Protein AF-A0A640K8K4-F1 (afdb_monomer)

Foldseek 3Di:
DDVVVVVVVVVVVVVVPPPPPPDAPPQWDDDPNDTAGDAPAPQAPHFDPVDPVSPAHPHGHAQWDQDPRRHTAGDQPAPQAPAADRPSLNAGPHGHPQWDADPSRHTDGPDPPPPPPVPPPPPPDDDDDDDDDDDD

Radius of gyration: 34.33 Å; Cα contacts (8 Å, |Δi|>4): 196; chains: 1; bounding box: 96×52×86 Å

Solvent-accessible surface area (backbone atoms only — not comparable to full-atom values): 8496 Å² total; per-residue (Å²): 138,61,74,69,58,56,54,51,52,54,52,56,60,60,62,66,69,63,76,73,76,82,74,50,59,92,68,33,42,79,52,95,94,37,71,40,69,59,44,72,34,63,64,43,69,36,44,25,90,88,40,89,82,21,63,32,38,68,38,40,36,90,38,32,38,74,42,98,84,28,42,45,40,47,34,75,81,56,64,62,45,70,35,57,36,86,80,21,74,53,23,40,72,37,40,34,94,64,34,40,69,44,99,83,22,45,46,42,71,56,70,87,65,79,69,74,73,69,81,79,80,74,85,78,86,77,88,81,87,80,85,88,84,80,90,131

Sequence (136 aa):
MTPKLLVAVTLLLAAAMVAFAVDCPPGTSMVNENCVPNCLVPNCAVCDPADLAHTDCATCYPGYELSPSKKCTPMCTIANCKTCSSSGNNACQECDTGYARTAKGLCKRTGNSASIATPVAIASTVLAASLIAVAA

InterPro domains:
  IPR009030 Growth factor receptor cysteine-rich domain superfamily [SSF57184] (23-108)

Nearest PDB structures (foldseek):
  6gao-assembly1_C  TM=3.006E-01  e=1.696E+00  Mammalian orthoreovirus 1 Lang
  6nyp-assembly2_H  TM=2.871E-01  e=2.070E+00  Macacine alphaherpesvirus 1

Mean predicted aligned error: 16.0 Å

Structure (mmCIF, N/CA/C/O backbone):
data_AF-A0A640K8K4-F1
#
_entry.id   AF-A0A640K8K4-F1
#
loop_
_atom_site.group_PDB
_atom_site.id
_atom_site.type_symbol
_atom_site.label_atom_id
_atom_site.label_alt_id
_atom_site.label_comp_id
_atom_site.label_asym_id
_atom_site.label_entity_id
_atom_site.label_seq_id
_atom_site.pdbx_PDB_ins_code
_atom_site.Cartn_x
_atom_site.Cartn_y
_atom_site.Cartn_z
_atom_site.occupancy
_atom_site.B_iso_or_equiv
_atom_site.auth_seq_id
_atom_site.auth_comp_id
_atom_site.auth_asym_id
_atom_site.auth_atom_id
_atom_site.pdbx_PDB_model_num
ATOM 1 N N . MET A 1 1 ? 0.864 -38.817 -52.289 1.00 52.91 1 MET A N 1
ATOM 2 C CA . MET A 1 1 ? 0.942 -38.181 -50.955 1.00 52.91 1 MET A CA 1
ATOM 3 C C . MET A 1 1 ? 0.371 -39.165 -49.950 1.00 52.91 1 MET A C 1
ATOM 5 O O . MET A 1 1 ? -0.797 -39.508 -50.055 1.00 52.91 1 MET A O 1
ATOM 9 N N . THR A 1 2 ? 1.213 -39.757 -49.103 1.00 48.22 2 THR A N 1
ATOM 10 C CA . THR A 1 2 ? 0.822 -40.865 -48.219 1.00 48.22 2 THR A CA 1
ATOM 11 C C . THR A 1 2 ? 0.233 -40.334 -46.904 1.00 48.22 2 THR A C 1
ATOM 13 O O . THR A 1 2 ? 0.727 -39.334 -46.381 1.00 48.22 2 THR A O 1
ATOM 16 N N . PRO A 1 3 ? -0.778 -41.007 -46.321 1.00 59.75 3 PRO A N 1
ATOM 17 C CA . PRO A 1 3 ? -1.456 -40.570 -45.090 1.00 59.75 3 PRO A CA 1
ATOM 18 C C . PRO A 1 3 ? -0.512 -40.461 -43.880 1.00 59.75 3 PRO A C 1
ATOM 20 O O . PRO A 1 3 ? -0.798 -39.749 -42.924 1.00 59.75 3 PRO A O 1
ATOM 23 N N . LYS A 1 4 ? 0.659 -41.105 -43.953 1.00 57.34 4 LYS A N 1
ATOM 24 C CA . LYS A 1 4 ? 1.735 -41.013 -42.957 1.00 57.34 4 LYS A CA 1
ATOM 25 C C . LYS A 1 4 ? 2.334 -39.607 -42.843 1.00 57.34 4 LYS A C 1
ATOM 27 O O . LYS A 1 4 ? 2.725 -39.215 -41.751 1.00 57.34 4 LYS A O 1
ATOM 32 N N . LEU A 1 5 ? 2.379 -38.847 -43.940 1.00 56.88 5 LEU A N 1
ATOM 33 C CA . LEU A 1 5 ? 2.945 -37.497 -43.936 1.00 56.88 5 LEU A CA 1
ATOM 34 C C . LEU A 1 5 ? 1.982 -36.487 -43.292 1.00 56.88 5 LEU A C 1
ATOM 36 O O . LEU A 1 5 ? 2.422 -35.603 -42.569 1.00 56.88 5 LEU A O 1
ATOM 40 N N . LEU A 1 6 ? 0.670 -36.661 -43.493 1.00 57.53 6 LEU A N 1
ATOM 41 C CA . LEU A 1 6 ? -0.354 -35.789 -42.911 1.00 57.53 6 LEU A CA 1
ATOM 42 C C . LEU A 1 6 ? -0.435 -35.955 -41.386 1.00 57.53 6 LEU A C 1
ATOM 44 O O . LEU A 1 6 ? -0.463 -34.955 -40.679 1.00 57.53 6 LEU A O 1
ATOM 48 N N . VAL A 1 7 ? -0.372 -37.199 -40.886 1.00 61.47 7 VAL A N 1
ATOM 49 C CA . VAL A 1 7 ? -0.351 -37.501 -39.441 1.00 61.47 7 VAL A CA 1
ATOM 50 C C . VAL A 1 7 ? 0.893 -36.915 -38.768 1.00 61.47 7 VAL A C 1
ATOM 52 O O . VAL A 1 7 ? 0.788 -36.315 -37.700 1.00 61.47 7 VAL A O 1
ATOM 55 N N . ALA A 1 8 ? 2.062 -37.032 -39.408 1.00 60.31 8 ALA A N 1
ATOM 56 C CA . ALA A 1 8 ? 3.309 -36.472 -38.893 1.00 60.31 8 ALA A CA 1
ATOM 57 C C . ALA A 1 8 ? 3.263 -34.937 -38.810 1.00 60.31 8 ALA A C 1
ATOM 59 O O . ALA A 1 8 ? 3.657 -34.369 -37.794 1.00 60.31 8 ALA A O 1
ATOM 60 N N . VAL A 1 9 ? 2.721 -34.270 -39.836 1.00 61.16 9 VAL A N 1
ATOM 61 C CA . VAL A 1 9 ? 2.555 -32.808 -39.847 1.00 61.16 9 VAL A CA 1
ATOM 62 C C . VAL A 1 9 ? 1.556 -32.362 -38.776 1.00 61.16 9 VAL A C 1
ATOM 64 O O . VAL A 1 9 ? 1.852 -31.438 -38.027 1.00 61.16 9 VAL A O 1
ATOM 67 N N . THR A 1 10 ? 0.422 -33.050 -38.604 1.00 61.50 10 THR A N 1
ATOM 68 C CA . THR A 1 10 ? -0.534 -32.719 -37.530 1.00 61.50 10 THR A CA 1
ATOM 69 C C . THR A 1 10 ? 0.033 -32.935 -36.123 1.00 61.50 10 THR A C 1
ATOM 71 O O . THR A 1 10 ? -0.275 -32.155 -35.226 1.00 61.50 10 THR A O 1
ATOM 74 N N . LEU A 1 11 ? 0.894 -33.941 -35.920 1.00 58.50 11 LEU A N 1
ATOM 75 C CA . LEU A 1 11 ? 1.540 -34.199 -34.627 1.00 58.50 11 LEU A CA 1
ATOM 76 C C . LEU A 1 11 ? 2.601 -33.132 -34.294 1.00 58.50 11 LEU A C 1
ATOM 78 O O . LEU A 1 11 ? 2.718 -32.715 -33.145 1.00 58.50 11 LEU A O 1
ATOM 82 N N . LEU A 1 12 ? 3.329 -32.651 -35.310 1.00 58.44 12 LEU A N 1
ATOM 83 C CA . LEU A 1 12 ? 4.292 -31.548 -35.201 1.00 58.44 12 LEU A CA 1
ATOM 84 C C . LEU A 1 12 ? 3.615 -30.210 -34.867 1.00 58.44 12 LEU A C 1
ATOM 86 O O . LEU A 1 12 ? 4.129 -29.474 -34.029 1.00 58.44 12 LEU A O 1
ATOM 90 N N . LEU A 1 13 ? 2.453 -29.907 -35.462 1.00 58.09 13 LEU A N 1
ATOM 91 C CA . LEU A 1 13 ? 1.680 -28.712 -35.093 1.00 58.09 13 LEU A CA 1
ATOM 92 C C . LEU A 1 13 ? 1.056 -28.826 -33.689 1.00 58.09 13 LEU A C 1
ATOM 94 O O . LEU A 1 13 ? 0.994 -27.829 -32.977 1.00 58.09 13 LEU A O 1
ATOM 98 N N . ALA A 1 14 ? 0.635 -30.021 -33.257 1.00 56.06 14 ALA A N 1
ATOM 99 C CA . ALA A 1 14 ? 0.089 -30.232 -31.911 1.00 56.06 14 ALA A CA 1
ATOM 100 C C . 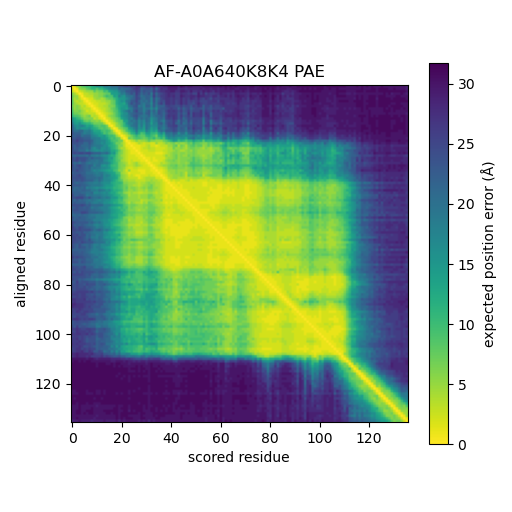ALA A 1 14 ? 1.152 -30.091 -30.802 1.00 56.06 14 ALA A C 1
ATOM 102 O O . ALA A 1 14 ? 0.843 -29.623 -29.708 1.00 56.06 14 ALA A O 1
ATOM 103 N N . ALA A 1 15 ? 2.412 -30.435 -31.092 1.00 54.50 15 ALA A N 1
ATOM 104 C CA . ALA A 1 15 ? 3.531 -30.275 -30.164 1.00 54.50 15 ALA A CA 1
ATOM 105 C C . ALA A 1 15 ? 3.966 -28.810 -29.962 1.00 54.50 15 ALA A C 1
ATOM 107 O O . ALA A 1 15 ? 4.723 -28.540 -29.038 1.00 54.50 15 ALA A O 1
ATOM 108 N N . ALA A 1 16 ? 3.488 -27.862 -30.778 1.00 51.97 16 ALA A N 1
ATOM 109 C CA . ALA A 1 16 ? 3.787 -26.435 -30.627 1.00 51.97 16 ALA A CA 1
ATOM 110 C C . ALA A 1 16 ? 2.945 -25.738 -29.541 1.00 51.97 16 ALA A C 1
ATOM 112 O O . ALA A 1 16 ? 3.203 -24.582 -29.222 1.00 51.97 16 ALA A O 1
ATOM 113 N N . MET A 1 17 ? 1.984 -26.435 -28.922 1.00 55.31 17 MET A N 1
ATOM 114 C CA . MET A 1 17 ? 1.257 -25.941 -27.744 1.00 55.31 17 MET A CA 1
ATOM 115 C C . MET A 1 17 ? 2.059 -26.129 -26.448 1.00 55.31 17 MET A C 1
ATOM 117 O O . MET A 1 17 ? 1.474 -26.331 -25.383 1.00 55.31 17 MET A O 1
ATOM 121 N N . VAL A 1 18 ? 3.397 -26.095 -26.528 1.00 54.75 18 VAL A N 1
ATOM 122 C CA . VAL A 1 18 ? 4.249 -26.022 -25.340 1.00 54.75 18 VAL A CA 1
ATOM 123 C C . VAL A 1 18 ? 3.833 -24.757 -24.609 1.00 54.75 18 VAL A C 1
ATOM 125 O O . VAL A 1 18 ? 4.093 -23.648 -25.070 1.00 54.75 18 VAL A O 1
ATOM 128 N N . ALA A 1 19 ? 3.138 -24.929 -23.488 1.00 56.66 19 ALA A N 1
ATOM 129 C CA . ALA A 1 19 ? 2.984 -23.883 -22.504 1.00 56.66 19 ALA A CA 1
ATOM 130 C C . ALA A 1 19 ? 4.403 -23.481 -22.105 1.00 56.66 19 ALA A C 1
ATOM 132 O O . ALA A 1 19 ? 5.065 -24.187 -21.345 1.00 56.66 19 ALA A O 1
ATOM 133 N N . PHE A 1 20 ? 4.909 -22.398 -22.693 1.00 60.06 20 PHE A N 1
ATOM 134 C CA . PHE A 1 20 ? 6.070 -21.716 -22.162 1.00 60.06 20 PHE A CA 1
ATOM 135 C C . PHE A 1 20 ? 5.654 -21.330 -20.746 1.00 60.06 20 PHE A C 1
ATOM 137 O O . PHE A 1 20 ? 4.814 -20.449 -20.566 1.00 60.06 20 PHE A O 1
ATOM 144 N N . ALA A 1 21 ? 6.147 -22.052 -19.742 1.00 62.03 21 ALA A N 1
ATOM 145 C CA . ALA A 1 21 ? 6.146 -21.519 -18.398 1.00 62.03 21 ALA A CA 1
ATOM 146 C C . ALA A 1 21 ? 6.950 -20.221 -18.510 1.00 62.03 21 ALA A C 1
ATOM 148 O O . ALA A 1 21 ? 8.151 -20.251 -18.779 1.00 62.03 21 ALA A O 1
ATOM 149 N N . VAL A 1 22 ? 6.259 -19.080 -18.478 1.00 71.56 22 VAL A N 1
ATOM 150 C CA . VAL A 1 22 ? 6.902 -17.769 -18.448 1.00 71.56 22 VAL A CA 1
ATOM 151 C C . VAL A 1 22 ? 7.483 -17.647 -17.048 1.00 71.56 22 VAL A C 1
ATOM 153 O O . VAL A 1 22 ? 6.855 -17.126 -16.132 1.00 71.56 22 VAL A O 1
ATOM 156 N N . ASP A 1 23 ? 8.656 -18.240 -16.858 1.00 82.62 23 ASP A N 1
ATOM 157 C CA . ASP A 1 23 ? 9.415 -18.072 -15.635 1.00 82.62 23 ASP A CA 1
ATOM 158 C C . ASP A 1 23 ? 9.978 -16.654 -15.644 1.00 82.62 23 ASP A C 1
ATOM 160 O O . ASP A 1 23 ? 10.738 -16.254 -16.531 1.00 82.62 23 ASP A O 1
ATOM 164 N N . CYS A 1 24 ? 9.561 -15.864 -14.662 1.00 84.38 24 CYS A N 1
ATOM 165 C CA . CYS A 1 24 ? 10.052 -14.510 -14.514 1.00 84.38 24 CYS A CA 1
ATOM 166 C C . CYS A 1 24 ? 11.533 -14.509 -14.099 1.00 84.38 24 CYS A C 1
ATOM 168 O O . CYS A 1 24 ? 11.937 -15.325 -13.262 1.00 84.38 24 CYS A O 1
ATOM 170 N N . PRO A 1 25 ? 12.366 -13.603 -14.652 1.00 86.19 25 PRO A N 1
ATOM 171 C CA . PRO A 1 25 ? 13.762 -13.493 -14.250 1.00 86.19 25 PRO A CA 1
ATOM 172 C C . PRO A 1 25 ? 13.886 -13.188 -12.744 1.00 86.19 25 PRO A C 1
ATOM 174 O O . PRO A 1 25 ? 12.975 -12.591 -12.155 1.00 86.19 25 PRO A O 1
ATOM 177 N N . PRO A 1 26 ? 15.011 -13.556 -12.098 1.00 83.62 26 PRO A N 1
ATOM 178 C CA . PRO A 1 26 ? 15.228 -13.287 -10.680 1.00 83.62 26 PRO A CA 1
ATOM 179 C C . PRO A 1 26 ? 14.977 -11.817 -10.330 1.00 83.62 26 PRO A C 1
ATOM 181 O O . PRO A 1 26 ? 15.434 -10.918 -11.032 1.00 83.62 26 PRO A O 1
ATOM 184 N N . GLY A 1 27 ? 14.257 -11.575 -9.233 1.00 79.56 27 GLY A N 1
ATOM 185 C CA . GLY A 1 27 ? 13.871 -10.221 -8.825 1.00 79.56 27 GLY A CA 1
ATOM 186 C C . GLY A 1 27 ? 12.577 -9.708 -9.463 1.00 79.56 27 GLY A C 1
ATOM 187 O O . GLY A 1 27 ? 12.221 -8.559 -9.224 1.00 79.56 27 GLY A O 1
ATOM 188 N N . THR A 1 28 ? 11.851 -10.539 -10.215 1.00 85.75 28 THR A N 1
ATOM 189 C CA . THR A 1 28 ? 10.510 -10.226 -10.734 1.00 85.75 28 THR A CA 1
ATOM 190 C C . THR A 1 28 ? 9.506 -11.339 -10.394 1.00 85.75 28 THR A C 1
ATOM 192 O O . THR A 1 28 ? 9.909 -12.464 -10.092 1.00 85.75 28 THR A O 1
ATOM 195 N N . SER A 1 29 ? 8.207 -11.031 -10.413 1.00 83.50 29 SER A N 1
ATOM 196 C CA . SER A 1 29 ? 7.100 -11.970 -10.175 1.00 83.50 29 SER A CA 1
ATOM 197 C C . SER A 1 29 ? 6.005 -11.818 -11.234 1.00 83.50 29 SER A C 1
ATOM 199 O O . SER A 1 29 ? 5.806 -10.729 -11.772 1.00 83.50 29 SER A O 1
ATOM 201 N N . MET A 1 30 ? 5.275 -12.903 -11.518 1.00 82.38 30 MET A N 1
ATOM 202 C CA . MET A 1 30 ? 4.119 -12.899 -12.427 1.00 82.38 30 MET A CA 1
ATOM 203 C C . MET A 1 30 ? 2.945 -12.130 -11.808 1.00 82.38 30 MET A C 1
ATOM 205 O O . MET A 1 30 ? 2.409 -12.545 -10.780 1.00 82.38 30 MET A O 1
ATOM 209 N N . VAL A 1 31 ? 2.496 -11.060 -12.461 1.00 80.56 31 VAL A N 1
ATOM 210 C CA . VAL A 1 31 ? 1.250 -10.350 -12.139 1.00 80.56 31 VAL A CA 1
ATOM 211 C C . VAL A 1 31 ? 0.512 -10.060 -13.440 1.00 80.56 31 VAL A C 1
ATOM 213 O O . VAL A 1 31 ? 1.059 -9.408 -14.325 1.00 80.56 31 VAL A O 1
ATOM 216 N N . ASN A 1 32 ? -0.732 -10.538 -13.562 1.00 81.44 32 ASN A N 1
ATOM 217 C CA . ASN A 1 32 ? -1.559 -10.380 -14.768 1.00 81.44 32 ASN A CA 1
ATOM 218 C C . ASN A 1 32 ? -0.803 -10.742 -16.063 1.00 81.44 32 ASN A C 1
ATOM 220 O O . ASN A 1 32 ? -0.762 -9.947 -16.996 1.00 81.44 32 ASN A O 1
ATOM 224 N N . GLU A 1 33 ? -0.160 -11.915 -16.082 1.00 84.25 33 GLU A N 1
ATOM 225 C CA . GLU A 1 33 ? 0.592 -12.440 -17.240 1.00 84.25 33 GLU A CA 1
ATOM 226 C C . GLU A 1 33 ? 1.847 -11.632 -17.626 1.00 84.25 33 GLU A C 1
ATOM 228 O O . GLU A 1 33 ? 2.475 -11.919 -18.643 1.00 84.25 33 GLU A O 1
ATOM 233 N N . ASN A 1 34 ? 2.260 -10.662 -16.803 1.00 83.25 34 ASN A N 1
ATOM 234 C CA . ASN A 1 34 ? 3.473 -9.879 -17.014 1.00 83.25 34 ASN A CA 1
ATOM 235 C C . ASN A 1 34 ? 4.450 -10.018 -15.836 1.00 83.25 34 ASN A C 1
ATOM 237 O O . ASN A 1 34 ? 4.044 -10.050 -14.673 1.00 83.25 34 ASN A O 1
ATOM 241 N N . CYS A 1 35 ? 5.751 -10.058 -16.128 1.00 85.81 35 CYS A N 1
ATOM 242 C CA . CYS A 1 35 ? 6.782 -10.018 -15.094 1.00 85.81 35 CYS A CA 1
ATOM 243 C C . CYS A 1 35 ? 6.964 -8.588 -14.593 1.00 85.81 35 CYS A C 1
ATOM 245 O O . CYS A 1 35 ? 7.328 -7.692 -15.356 1.00 85.81 35 CYS A O 1
ATOM 247 N N . VAL A 1 36 ? 6.731 -8.379 -13.302 1.00 83.62 36 VAL A N 1
ATOM 248 C CA . VAL A 1 36 ? 6.926 -7.092 -12.626 1.00 83.62 36 VAL A CA 1
ATOM 249 C C . VAL A 1 36 ? 8.014 -7.201 -11.562 1.00 83.62 36 VAL A C 1
ATOM 251 O O . VAL A 1 36 ? 8.130 -8.249 -10.926 1.00 83.62 36 VAL A O 1
ATOM 254 N N . PRO A 1 37 ? 8.831 -6.152 -11.363 1.00 85.44 37 PRO A N 1
ATOM 255 C CA . PRO A 1 37 ? 9.881 -6.153 -10.352 1.00 85.44 37 PRO A CA 1
ATOM 256 C C . PRO A 1 37 ? 9.329 -6.357 -8.940 1.00 85.44 37 PRO A C 1
ATOM 258 O O . PRO A 1 37 ? 8.280 -5.830 -8.572 1.00 85.44 37 PRO A O 1
ATOM 261 N N . ASN A 1 38 ? 10.070 -7.122 -8.141 1.00 86.94 38 ASN A N 1
ATOM 262 C CA . ASN A 1 38 ? 9.769 -7.360 -6.739 1.00 86.94 38 ASN A CA 1
ATOM 263 C C . ASN A 1 38 ? 10.137 -6.114 -5.935 1.00 86.94 38 ASN A C 1
ATOM 265 O O . ASN A 1 38 ? 11.315 -5.797 -5.768 1.00 86.94 38 ASN A O 1
ATOM 269 N N . CYS A 1 39 ? 9.132 -5.420 -5.413 1.00 91.75 39 CYS A N 1
ATOM 270 C CA . CYS A 1 39 ? 9.372 -4.260 -4.565 1.00 91.75 39 CYS A CA 1
ATOM 271 C C . CYS A 1 39 ? 9.905 -4.699 -3.199 1.00 91.75 39 CYS A C 1
ATOM 273 O O . CYS A 1 39 ? 9.380 -5.633 -2.592 1.00 91.75 39 CYS A O 1
ATOM 275 N N . LEU A 1 40 ? 10.896 -3.978 -2.670 1.00 92.56 40 LEU A N 1
ATOM 276 C CA . LEU A 1 40 ? 11.324 -4.132 -1.277 1.00 92.56 40 LEU A CA 1
ATOM 277 C C . LEU A 1 40 ? 10.338 -3.462 -0.309 1.00 92.56 40 LEU A C 1
ATOM 279 O O . LEU A 1 40 ? 10.375 -3.715 0.896 1.00 92.56 40 LEU A O 1
ATOM 283 N N . VAL A 1 41 ? 9.446 -2.610 -0.822 1.00 94.06 41 VAL A N 1
ATOM 284 C CA . VAL A 1 41 ? 8.391 -1.977 -0.029 1.00 94.06 41 VAL A CA 1
ATOM 285 C C . VAL A 1 41 ? 7.312 -2.994 0.331 1.00 94.06 41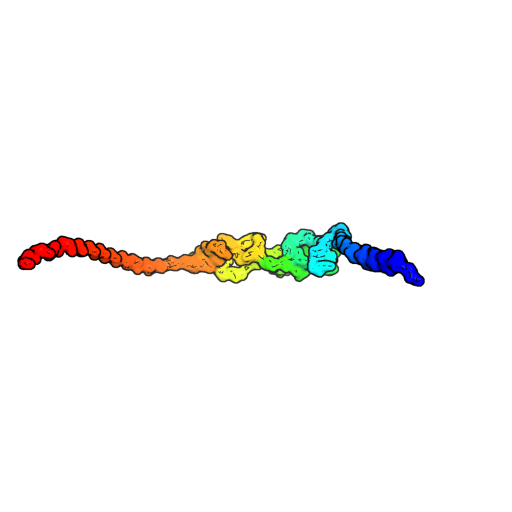 VAL A C 1
ATOM 287 O O . VAL A 1 41 ? 6.674 -3.548 -0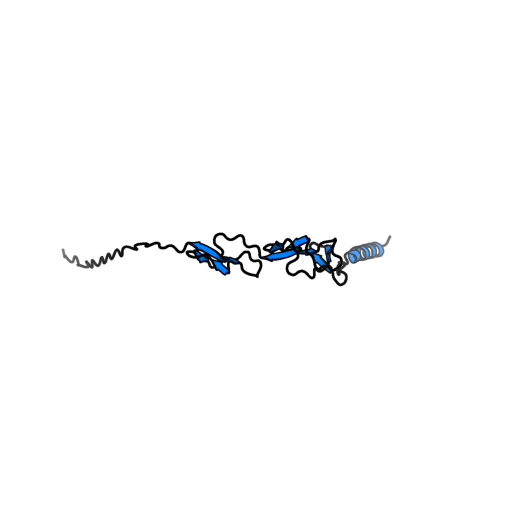.570 1.00 94.06 41 VAL A O 1
ATOM 290 N N . PRO A 1 42 ? 7.022 -3.201 1.627 1.00 91.62 42 PRO A N 1
ATOM 291 C CA . PRO A 1 42 ? 5.930 -4.070 2.033 1.00 91.62 42 PRO A CA 1
ATOM 292 C C . PRO A 1 42 ? 4.589 -3.523 1.534 1.00 91.62 42 PRO A C 1
ATOM 294 O O . PRO A 1 42 ? 4.331 -2.320 1.581 1.00 91.62 42 PRO A O 1
ATOM 297 N N . ASN A 1 43 ? 3.711 -4.428 1.102 1.00 92.00 43 ASN A N 1
ATOM 298 C CA . ASN A 1 43 ? 2.361 -4.128 0.610 1.00 92.00 43 ASN A CA 1
ATOM 299 C C . ASN A 1 43 ? 2.307 -3.246 -0.657 1.00 92.00 43 ASN A C 1
ATOM 301 O O . ASN A 1 43 ? 1.276 -2.632 -0.946 1.00 92.00 43 ASN A O 1
ATOM 305 N N . CYS A 1 44 ? 3.396 -3.204 -1.426 1.00 93.94 44 CYS A N 1
ATOM 306 C CA . CYS A 1 44 ? 3.456 -2.520 -2.710 1.00 93.94 44 CYS A CA 1
ATOM 307 C C . CYS A 1 44 ? 3.087 -3.460 -3.866 1.00 93.94 44 CYS A C 1
ATOM 309 O O . CYS A 1 44 ? 3.636 -4.555 -3.973 1.00 93.94 44 CYS A O 1
ATOM 311 N N . ALA A 1 45 ? 2.170 -3.021 -4.728 1.00 91.25 45 ALA A N 1
ATOM 312 C CA . ALA A 1 45 ? 1.756 -3.748 -5.926 1.00 91.25 45 ALA A CA 1
ATOM 313 C C . ALA A 1 45 ? 2.617 -3.386 -7.147 1.00 91.25 45 ALA A C 1
ATOM 315 O O . ALA A 1 45 ? 2.886 -4.241 -7.985 1.00 91.25 45 ALA A O 1
ATOM 316 N N . VAL A 1 46 ? 3.041 -2.122 -7.250 1.00 91.06 46 VAL A N 1
ATOM 317 C CA . VAL A 1 46 ? 3.871 -1.615 -8.352 1.00 91.06 46 VAL A CA 1
ATOM 318 C C . VAL A 1 46 ? 4.933 -0.680 -7.791 1.00 91.06 46 VAL A C 1
ATOM 320 O O . VAL A 1 46 ? 4.594 0.326 -7.161 1.00 91.06 46 VAL A O 1
ATOM 323 N N . CYS A 1 47 ? 6.207 -0.995 -8.025 1.00 93.44 47 CYS A N 1
ATOM 324 C CA . CYS A 1 47 ? 7.323 -0.172 -7.559 1.00 93.44 47 CYS A CA 1
ATOM 325 C C . CYS A 1 47 ? 7.393 1.135 -8.354 1.00 93.44 47 CYS A C 1
ATOM 327 O O . CYS A 1 47 ? 6.912 1.206 -9.487 1.00 93.44 47 CYS A O 1
ATOM 329 N N . ASP A 1 48 ? 7.993 2.170 -7.771 1.00 93.56 48 ASP A N 1
ATOM 330 C CA . ASP A 1 48 ? 8.247 3.406 -8.507 1.00 93.56 48 ASP A CA 1
ATOM 331 C C . ASP A 1 48 ? 9.257 3.130 -9.640 1.00 93.56 48 ASP A C 1
ATOM 333 O O . ASP A 1 48 ? 10.382 2.721 -9.353 1.00 93.56 48 ASP A O 1
ATOM 337 N N . PRO A 1 49 ? 8.895 3.318 -10.925 1.00 87.50 49 PRO A N 1
ATOM 338 C CA . PRO A 1 49 ? 9.797 3.022 -12.038 1.00 87.50 49 PRO A CA 1
ATOM 339 C C . PRO A 1 49 ? 11.019 3.950 -12.081 1.00 87.50 49 PRO A C 1
ATOM 341 O O . PRO A 1 49 ? 11.984 3.645 -12.778 1.00 87.50 49 PRO A O 1
ATOM 344 N N . ALA A 1 50 ? 10.985 5.080 -11.366 1.00 90.44 50 ALA A N 1
ATOM 345 C CA . ALA A 1 50 ? 12.136 5.963 -11.222 1.00 90.44 50 ALA A CA 1
ATOM 346 C C . ALA A 1 50 ? 13.125 5.483 -10.143 1.00 90.44 50 ALA A C 1
ATOM 348 O O . ALA A 1 50 ? 14.267 5.945 -10.124 1.00 90.44 50 ALA A O 1
ATOM 349 N N . ASP A 1 51 ? 12.716 4.563 -9.262 1.00 90.38 51 ASP A N 1
ATOM 350 C CA . ASP A 1 51 ? 13.561 4.025 -8.200 1.00 90.38 51 ASP A CA 1
ATOM 351 C C . ASP A 1 51 ? 14.169 2.669 -8.582 1.00 90.38 51 ASP A C 1
ATOM 353 O O . ASP A 1 51 ? 13.562 1.607 -8.437 1.00 90.38 51 ASP A O 1
ATOM 357 N N . LEU A 1 52 ? 15.434 2.700 -9.003 1.00 87.19 52 LEU A N 1
ATOM 358 C CA . LEU A 1 52 ? 16.200 1.499 -9.348 1.00 87.19 52 LEU A CA 1
ATOM 359 C C . LEU A 1 52 ? 1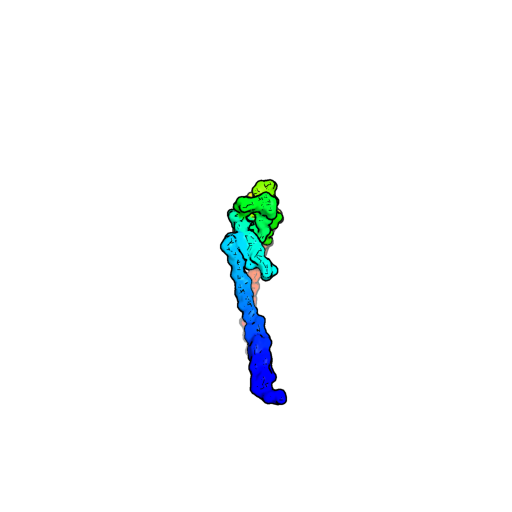6.516 0.611 -8.132 1.00 87.19 52 LEU A C 1
ATOM 361 O O . LEU A 1 52 ? 16.851 -0.563 -8.303 1.00 87.19 52 LEU A O 1
ATOM 365 N N . ALA A 1 53 ? 16.424 1.146 -6.911 1.00 89.00 53 ALA A N 1
ATOM 366 C CA . ALA A 1 53 ? 16.617 0.375 -5.689 1.00 89.00 53 ALA A CA 1
ATOM 367 C C . ALA A 1 53 ? 15.348 -0.385 -5.267 1.00 89.00 53 ALA A C 1
ATOM 369 O O . ALA A 1 53 ? 15.427 -1.195 -4.347 1.00 89.00 53 ALA A O 1
ATOM 370 N N . HIS A 1 54 ? 14.204 -0.166 -5.936 1.00 89.50 54 HIS A N 1
ATOM 371 C CA . HIS A 1 54 ? 12.903 -0.791 -5.641 1.00 89.50 54 HIS A CA 1
ATOM 372 C C . HIS A 1 54 ? 12.446 -0.614 -4.183 1.00 89.50 54 HIS A C 1
ATOM 374 O O . HIS A 1 54 ? 11.691 -1.420 -3.627 1.00 89.50 54 HIS A O 1
ATOM 380 N N . THR A 1 55 ? 12.929 0.446 -3.551 1.00 94.38 55 THR A N 1
ATOM 381 C CA . THR A 1 55 ? 12.602 0.865 -2.197 1.00 94.38 55 THR A CA 1
ATOM 382 C C . THR A 1 55 ? 11.415 1.805 -2.140 1.00 94.38 55 THR A C 1
ATOM 384 O O . THR A 1 55 ? 10.928 2.013 -1.040 1.00 94.38 55 THR A O 1
ATOM 387 N N . ASP A 1 56 ? 10.919 2.328 -3.256 1.00 95.62 56 ASP A N 1
ATOM 388 C CA . ASP A 1 56 ? 9.748 3.198 -3.332 1.00 95.62 56 ASP A CA 1
ATOM 389 C C . ASP A 1 56 ? 8.598 2.560 -4.121 1.00 95.62 56 ASP A C 1
ATOM 391 O O . ASP A 1 56 ? 8.788 1.735 -5.017 1.00 95.62 56 ASP A O 1
ATOM 395 N N . CYS A 1 57 ? 7.370 2.933 -3.758 1.00 96.06 57 CYS A N 1
ATOM 396 C CA . CYS A 1 57 ? 6.147 2.400 -4.338 1.00 96.06 57 CYS A CA 1
ATOM 397 C C . CYS A 1 57 ? 5.402 3.445 -5.176 1.00 96.06 57 CYS A C 1
ATOM 399 O O . CYS A 1 57 ? 5.247 4.595 -4.763 1.00 96.06 57 CYS A O 1
ATOM 401 N N . ALA A 1 58 ? 4.874 3.025 -6.326 1.00 95.56 58 ALA A N 1
ATOM 402 C CA . ALA A 1 58 ? 3.946 3.809 -7.137 1.00 95.56 58 ALA A CA 1
ATOM 403 C C . ALA A 1 58 ? 2.483 3.448 -6.851 1.00 95.56 58 ALA A C 1
ATOM 405 O O . ALA A 1 58 ? 1.605 4.307 -6.932 1.00 95.56 58 ALA A O 1
ATOM 406 N N . THR A 1 59 ? 2.186 2.185 -6.534 1.00 94.25 59 THR A N 1
ATOM 407 C CA . THR A 1 59 ? 0.813 1.725 -6.268 1.00 94.25 59 THR A CA 1
ATOM 408 C C . THR A 1 59 ? 0.793 0.653 -5.189 1.00 94.25 59 THR A C 1
ATOM 410 O O . THR A 1 59 ? 1.476 -0.362 -5.300 1.00 94.25 59 THR A O 1
ATOM 413 N N . CYS A 1 60 ? -0.015 0.866 -4.151 1.00 94.38 60 CYS A N 1
ATOM 414 C CA . CYS A 1 60 ? -0.187 -0.068 -3.041 1.00 94.38 60 CYS A CA 1
ATOM 415 C C . CYS A 1 60 ? -1.255 -1.126 -3.335 1.00 94.38 60 CYS A C 1
ATOM 417 O O . CYS A 1 60 ? -2.157 -0.897 -4.143 1.00 94.38 60 CYS A O 1
ATOM 419 N N . TYR A 1 61 ? -1.182 -2.277 -2.660 1.00 91.56 61 TYR A N 1
ATOM 420 C CA . TYR A 1 61 ? -2.273 -3.255 -2.705 1.00 91.56 61 TYR A CA 1
ATOM 421 C C . TYR A 1 61 ? -3.575 -2.675 -2.122 1.00 91.56 61 TYR A C 1
ATOM 423 O O . TYR A 1 61 ? -3.528 -1.760 -1.293 1.00 91.56 61 TYR A O 1
ATOM 431 N N . PRO A 1 62 ? -4.749 -3.215 -2.508 1.00 89.38 62 PRO A N 1
ATOM 432 C CA . PRO A 1 62 ? -6.025 -2.809 -1.930 1.00 89.38 62 PRO A CA 1
ATOM 433 C C . PRO A 1 62 ? -6.002 -2.816 -0.398 1.00 89.38 62 PRO A C 1
ATOM 435 O O . PRO A 1 62 ? -5.507 -3.760 0.216 1.00 89.38 62 PRO A O 1
ATOM 438 N N . GLY A 1 63 ? -6.551 -1.761 0.210 1.00 87.31 63 GLY A N 1
ATOM 439 C CA . GLY A 1 63 ? -6.561 -1.588 1.665 1.00 87.31 63 GLY A CA 1
ATOM 440 C C . GLY A 1 63 ? -5.334 -0.869 2.242 1.00 87.31 63 GLY A C 1
ATOM 441 O O . GLY A 1 63 ? -5.281 -0.602 3.445 1.00 87.31 63 GLY A O 1
ATOM 442 N N . TYR A 1 64 ? -4.387 -0.483 1.387 1.00 92.56 64 TYR A N 1
ATOM 443 C CA . TYR A 1 64 ? -3.246 0.362 1.724 1.00 92.56 64 TYR A CA 1
ATOM 444 C C . TYR A 1 64 ? -3.253 1.640 0.883 1.00 92.56 64 TYR A C 1
ATOM 446 O O . TYR A 1 64 ? -3.615 1.624 -0.291 1.00 92.56 64 TYR A O 1
ATOM 454 N N . GLU A 1 65 ? -2.828 2.746 1.482 1.00 92.75 65 GLU A N 1
ATOM 455 C CA . GLU A 1 65 ? -2.646 4.036 0.825 1.00 92.75 65 GLU A CA 1
ATOM 456 C C . GLU A 1 65 ? -1.166 4.379 0.672 1.00 92.75 65 GLU A C 1
ATOM 458 O O . GLU A 1 65 ? -0.319 3.975 1.476 1.00 92.75 65 GLU A O 1
ATOM 463 N N . LEU A 1 66 ? -0.859 5.128 -0.386 1.00 95.75 66 LEU A N 1
ATOM 464 C CA . LEU A 1 66 ? 0.491 5.594 -0.652 1.00 95.75 66 LEU A CA 1
ATOM 465 C C . LEU A 1 66 ? 0.786 6.827 0.205 1.00 95.75 66 LEU A C 1
ATOM 467 O O . LEU A 1 66 ? 0.162 7.874 0.046 1.00 95.75 66 LEU A O 1
ATOM 471 N N . SER A 1 67 ? 1.765 6.709 1.095 1.00 93.88 67 SER A N 1
ATOM 472 C CA . SER A 1 67 ? 2.237 7.824 1.914 1.00 93.88 67 SER A CA 1
ATOM 473 C C . SER A 1 67 ? 3.119 8.793 1.106 1.00 93.88 67 SER A C 1
ATOM 475 O O . SER A 1 67 ? 3.690 8.406 0.080 1.00 93.88 67 SER A O 1
ATOM 477 N N . PRO A 1 68 ? 3.330 10.035 1.585 1.00 94.62 68 PRO A N 1
ATOM 478 C CA . PRO A 1 68 ? 4.244 10.991 0.949 1.00 94.62 68 PRO A CA 1
ATOM 479 C C . PRO A 1 68 ? 5.680 10.469 0.798 1.00 94.62 68 PRO A C 1
ATOM 481 O O . PRO A 1 68 ? 6.388 10.860 -0.123 1.00 94.62 68 PRO A O 1
ATOM 484 N N . SER A 1 69 ? 6.102 9.550 1.672 1.00 95.44 69 SER A N 1
ATOM 485 C CA . SER A 1 69 ? 7.410 8.882 1.627 1.00 95.44 69 SER A CA 1
ATOM 486 C C . SER A 1 69 ? 7.439 7.657 0.704 1.00 95.44 69 SER A C 1
ATOM 488 O O . SER A 1 69 ? 8.304 6.798 0.864 1.00 95.44 69 SER A O 1
ATOM 490 N N . LYS A 1 70 ? 6.470 7.533 -0.215 1.00 96.06 70 LYS A N 1
ATOM 491 C CA . LYS A 1 70 ? 6.364 6.444 -1.199 1.00 96.06 70 LYS A CA 1
ATOM 492 C C . LYS A 1 70 ? 6.280 5.041 -0.584 1.00 96.06 70 LYS A C 1
ATOM 494 O O . LYS A 1 70 ? 6.642 4.052 -1.216 1.00 96.06 70 LYS A O 1
ATOM 499 N N . LYS A 1 71 ? 5.781 4.933 0.652 1.00 95.69 71 LYS A N 1
ATOM 500 C CA . LYS A 1 71 ? 5.525 3.653 1.340 1.00 95.69 71 LYS A CA 1
ATOM 501 C C . LYS A 1 71 ? 4.033 3.388 1.457 1.00 95.69 71 LYS A C 1
ATOM 503 O O . LYS A 1 71 ? 3.258 4.336 1.563 1.00 95.69 71 LYS A O 1
ATOM 508 N N . CYS A 1 72 ? 3.657 2.117 1.511 1.00 94.38 72 CYS A N 1
ATOM 509 C CA . CYS A 1 72 ? 2.271 1.701 1.675 1.00 94.38 72 CYS A CA 1
ATOM 510 C C . CYS A 1 72 ? 1.903 1.565 3.149 1.00 94.38 72 CYS A C 1
ATOM 512 O O . CYS A 1 72 ? 2.440 0.715 3.860 1.00 94.38 72 CYS A O 1
ATOM 514 N N . THR A 1 73 ? 0.969 2.397 3.600 1.00 91.75 73 THR A N 1
ATOM 515 C CA . THR A 1 73 ? 0.423 2.363 4.960 1.00 91.75 73 THR A CA 1
ATOM 516 C C . THR A 1 73 ? -1.021 1.868 4.933 1.00 91.75 73 THR A C 1
ATOM 518 O O . THR A 1 73 ? -1.720 2.117 3.955 1.00 91.75 73 THR A O 1
ATOM 521 N N . PRO A 1 74 ? -1.496 1.138 5.955 1.00 89.94 74 PRO A N 1
ATOM 522 C CA . PRO A 1 74 ? -2.887 0.693 6.012 1.00 89.94 74 PRO A CA 1
ATOM 523 C C . PRO A 1 74 ? -3.848 1.877 5.901 1.00 89.94 74 PRO A C 1
ATOM 525 O O . PRO A 1 74 ? -3.694 2.854 6.631 1.00 89.94 74 PRO A O 1
ATOM 528 N N . MET A 1 75 ? -4.855 1.769 5.033 1.00 87.88 75 MET A N 1
ATOM 529 C CA . MET A 1 75 ? -5.916 2.769 4.953 1.00 87.88 75 MET A CA 1
ATOM 530 C C . MET A 1 75 ? -6.681 2.826 6.273 1.00 87.88 75 MET A C 1
ATOM 532 O O . MET A 1 75 ? -7.064 1.791 6.828 1.00 87.88 75 MET A O 1
ATOM 536 N N . CYS A 1 76 ? -6.941 4.045 6.743 1.00 85.75 76 CYS A N 1
ATOM 537 C CA . CYS A 1 76 ? -7.715 4.284 7.953 1.00 85.75 76 CYS A CA 1
ATOM 538 C C . CYS A 1 76 ? -8.904 5.203 7.681 1.00 85.75 76 CYS A C 1
ATOM 540 O O . CYS A 1 76 ? -8.904 6.381 8.022 1.00 85.75 76 CYS A O 1
ATOM 542 N N . THR A 1 77 ? -9.935 4.656 7.035 1.00 87.88 77 THR A N 1
ATOM 543 C CA . THR A 1 77 ? -11.116 5.436 6.608 1.00 87.88 77 THR A CA 1
ATOM 544 C C . THR A 1 77 ? -12.359 5.182 7.463 1.00 87.88 77 THR A C 1
ATOM 546 O O . THR A 1 77 ? -13.434 5.716 7.187 1.00 87.88 77 THR A O 1
ATOM 549 N N . ILE A 1 78 ? -12.248 4.366 8.516 1.00 90.38 78 ILE A N 1
ATOM 550 C CA . ILE A 1 78 ? -13.380 4.049 9.390 1.00 90.38 78 ILE A CA 1
ATOM 551 C C . ILE A 1 78 ? -13.707 5.249 10.279 1.00 90.38 78 ILE A C 1
ATOM 553 O O . ILE A 1 78 ? -12.893 5.682 11.091 1.00 90.38 78 ILE A O 1
ATOM 557 N N . ALA A 1 79 ? -14.945 5.732 10.183 1.00 92.44 79 ALA A N 1
ATOM 558 C CA . ALA A 1 79 ? -15.448 6.797 11.041 1.00 92.44 79 ALA A CA 1
ATOM 559 C C . ALA A 1 79 ? -15.378 6.418 12.532 1.00 92.44 79 ALA A C 1
ATOM 561 O O . ALA A 1 79 ? -15.811 5.331 12.925 1.00 92.44 79 ALA A O 1
ATOM 562 N N . ASN A 1 80 ? -14.922 7.359 13.360 1.00 93.50 80 ASN A N 1
ATOM 563 C CA . ASN A 1 80 ? -14.712 7.199 14.805 1.00 93.50 80 ASN A CA 1
ATOM 564 C C . ASN A 1 80 ? -13.691 6.105 15.168 1.00 93.50 80 ASN A C 1
ATOM 566 O O . ASN A 1 80 ? -13.813 5.441 16.203 1.00 93.50 80 ASN A O 1
ATOM 570 N N . CYS A 1 81 ? -12.734 5.852 14.272 1.00 93.69 81 CYS A N 1
ATOM 571 C CA . CYS A 1 81 ? -11.613 4.969 14.533 1.00 93.69 81 CYS A CA 1
ATOM 572 C C . CYS A 1 81 ? -10.406 5.770 15.012 1.00 93.69 81 CYS A C 1
ATOM 574 O O . CYS A 1 81 ? -9.867 6.591 14.275 1.00 93.69 81 CYS A O 1
ATOM 576 N N . LYS A 1 82 ? -9.948 5.467 16.224 1.00 92.31 82 LYS A N 1
ATOM 577 C CA . LYS A 1 82 ? -8.764 6.071 16.827 1.00 92.31 82 LYS A CA 1
ATOM 578 C C . LYS A 1 82 ? -7.476 5.425 16.328 1.00 92.31 82 LYS A C 1
ATOM 580 O O . LYS A 1 82 ? -6.458 6.089 16.160 1.00 92.31 82 LYS A O 1
ATOM 585 N N . THR A 1 83 ? -7.486 4.111 16.123 1.00 89.50 83 THR A N 1
ATOM 586 C CA . THR A 1 83 ? -6.311 3.374 15.641 1.00 89.50 83 THR A CA 1
ATOM 587 C C . THR A 1 83 ? -6.740 2.271 14.698 1.00 89.50 83 THR A C 1
ATOM 589 O O . THR A 1 83 ? -7.551 1.418 15.060 1.00 89.50 83 THR A O 1
ATOM 592 N N . CYS A 1 84 ? -6.179 2.273 13.492 1.00 88.50 84 CYS A N 1
ATOM 593 C CA . CYS A 1 84 ? -6.438 1.247 12.495 1.00 88.50 84 CYS A CA 1
ATOM 594 C C . CYS A 1 84 ? -5.509 0.044 12.626 1.00 88.50 84 CYS A C 1
ATOM 596 O O . CYS A 1 84 ? -4.388 0.127 13.119 1.00 88.50 84 CYS A O 1
ATOM 598 N N . SER A 1 85 ? -6.009 -1.094 12.162 1.00 88.00 85 SER A N 1
ATOM 599 C CA . SER A 1 85 ? -5.267 -2.340 12.075 1.00 88.00 85 SER A CA 1
ATOM 600 C C . SER A 1 85 ? -4.114 -2.210 11.084 1.00 88.00 85 SER A C 1
ATOM 602 O O . SER A 1 85 ? -4.283 -1.717 9.970 1.00 88.00 85 SER A O 1
ATOM 604 N N . SER A 1 86 ? -2.957 -2.748 11.466 1.00 84.12 86 SER A N 1
ATOM 605 C CA . SER A 1 86 ? -1.768 -2.829 10.615 1.00 84.12 86 SER A CA 1
ATOM 606 C C . SER A 1 86 ? -1.911 -3.785 9.423 1.00 84.12 86 SER A C 1
ATOM 608 O O . SER A 1 86 ? -1.068 -3.785 8.529 1.00 84.12 86 SER A O 1
ATOM 610 N N . SER A 1 87 ? -2.972 -4.594 9.384 1.00 79.31 87 SER A N 1
ATOM 611 C CA . SER A 1 87 ? -3.154 -5.660 8.396 1.00 79.31 87 SER A CA 1
ATOM 612 C C . SER A 1 87 ? -3.681 -5.189 7.036 1.00 79.31 87 SER A C 1
ATOM 614 O O . SER A 1 87 ? -3.894 -6.025 6.172 1.00 79.31 87 SER A O 1
ATOM 616 N N . GLY A 1 88 ? -3.954 -3.892 6.841 1.00 73.62 88 GLY A N 1
ATOM 617 C CA . GLY A 1 88 ? -4.478 -3.380 5.563 1.00 73.62 88 GLY A CA 1
ATOM 618 C C . GLY A 1 88 ? -5.945 -3.715 5.287 1.00 73.62 88 GLY A C 1
ATOM 619 O O . GLY A 1 88 ? -6.502 -3.308 4.281 1.00 73.62 88 GLY A O 1
ATOM 620 N N . ASN A 1 89 ? -6.635 -4.392 6.203 1.00 82.69 89 ASN A N 1
ATOM 621 C CA . ASN A 1 89 ? -8.038 -4.790 6.027 1.00 82.69 89 ASN A CA 1
ATOM 622 C C . ASN A 1 89 ? -9.028 -3.610 6.127 1.00 82.69 89 ASN A C 1
ATOM 624 O O . ASN A 1 89 ? -10.230 -3.848 6.241 1.00 82.69 89 ASN A O 1
ATOM 628 N N . ASN A 1 90 ? -8.530 -2.367 6.212 1.00 83.12 90 ASN A N 1
ATOM 629 C CA . ASN A 1 90 ? -9.286 -1.174 6.601 1.00 83.12 90 ASN A CA 1
ATOM 630 C C . ASN A 1 90 ? -10.208 -1.474 7.797 1.00 83.12 90 ASN A C 1
ATOM 632 O O . ASN A 1 90 ? -11.415 -1.267 7.735 1.00 83.12 90 ASN A O 1
ATOM 636 N N . ALA A 1 91 ? -9.641 -2.063 8.856 1.00 89.00 91 ALA A N 1
ATOM 637 C CA . ALA A 1 91 ? -10.349 -2.461 10.068 1.00 89.00 91 ALA A CA 1
ATOM 638 C C . ALA A 1 91 ? -9.845 -1.635 11.250 1.00 89.00 91 ALA A C 1
ATOM 640 O O . ALA A 1 91 ? -8.642 -1.457 11.415 1.00 89.00 91 ALA A O 1
ATOM 641 N N . CYS A 1 92 ? -10.745 -1.173 12.108 1.00 91.81 92 CYS A N 1
ATOM 642 C CA . CYS A 1 92 ? -10.383 -0.416 13.290 1.00 91.81 92 CYS A CA 1
ATOM 643 C C . CYS A 1 92 ? -9.939 -1.354 14.408 1.00 91.81 92 CYS A C 1
ATOM 645 O O . CYS A 1 92 ? -10.584 -2.379 14.631 1.00 91.81 92 CYS A O 1
ATOM 647 N N . GLN A 1 93 ? -8.860 -1.015 15.103 1.00 92.94 93 GLN A N 1
ATOM 648 C CA . GLN A 1 93 ? -8.380 -1.707 16.296 1.00 92.94 93 GLN A CA 1
ATOM 649 C C . GLN A 1 93 ? -8.934 -1.058 17.569 1.00 92.94 93 GLN A C 1
ATOM 651 O O . GLN A 1 93 ? -9.426 -1.773 18.439 1.00 92.94 93 GLN A O 1
ATOM 656 N N . GLU A 1 94 ? -8.921 0.275 17.636 1.00 92.94 94 GLU A N 1
ATOM 657 C CA . GLU A 1 94 ? -9.434 1.058 18.764 1.00 92.94 94 GLU A CA 1
ATOM 658 C C . GLU A 1 94 ? -10.382 2.146 18.258 1.00 92.94 94 GLU A C 1
ATOM 660 O O . GLU A 1 94 ? -10.010 2.939 17.395 1.00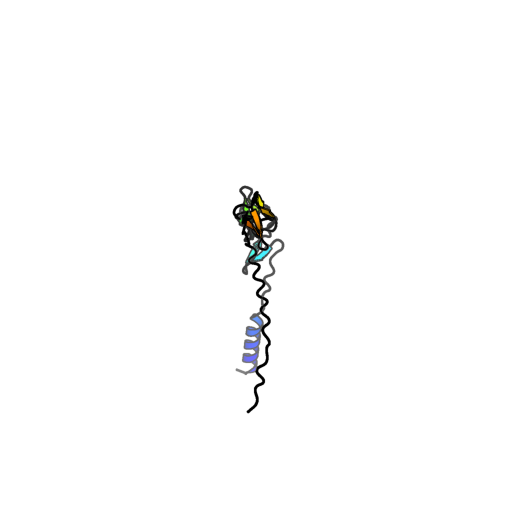 92.94 94 GLU A O 1
ATOM 665 N N . CYS A 1 95 ? -11.607 2.177 18.782 1.00 94.69 95 CYS A N 1
ATOM 666 C CA . CYS A 1 95 ? -12.593 3.205 18.458 1.00 94.69 95 CYS A CA 1
ATOM 667 C C . CYS A 1 95 ? -12.470 4.402 19.406 1.00 94.69 95 CYS A C 1
ATOM 669 O O . CYS A 1 95 ? -11.999 4.257 20.533 1.00 94.69 95 CYS A O 1
ATOM 671 N N . ASP A 1 96 ? -12.939 5.567 18.965 1.00 95.19 96 ASP A N 1
ATOM 672 C CA . ASP A 1 96 ? -13.039 6.749 19.819 1.00 95.19 96 ASP A CA 1
ATOM 673 C C . ASP A 1 96 ? -13.970 6.517 21.019 1.00 95.19 96 ASP A C 1
ATOM 675 O O . ASP A 1 96 ? -14.854 5.652 21.011 1.00 95.19 96 ASP A O 1
ATOM 679 N N . THR A 1 97 ? -13.802 7.3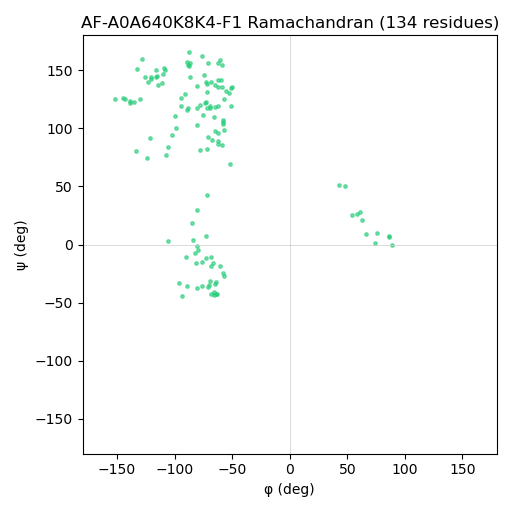32 22.061 1.00 93.81 97 THR A N 1
ATOM 680 C CA . THR A 1 97 ? -14.643 7.287 23.262 1.00 93.81 97 THR A CA 1
ATOM 681 C C . THR A 1 97 ? -16.130 7.368 22.899 1.00 93.81 97 THR A C 1
ATOM 683 O O . THR A 1 97 ? -16.560 8.253 22.161 1.00 93.81 97 THR A O 1
ATOM 686 N N . GLY A 1 98 ? -16.937 6.449 23.442 1.00 91.81 98 GLY A N 1
ATOM 687 C CA . GLY A 1 98 ? -18.368 6.345 23.130 1.00 91.81 98 GLY A CA 1
ATOM 688 C C . GLY A 1 98 ? -18.690 5.491 21.897 1.00 91.81 98 GLY A C 1
ATOM 689 O O . GLY A 1 98 ? -19.851 5.432 21.482 1.00 91.81 98 GLY A O 1
ATOM 690 N N . TYR A 1 99 ? -17.697 4.809 21.320 1.00 94.62 99 TYR A N 1
ATOM 691 C CA . TYR A 1 99 ? -17.860 3.840 20.241 1.00 94.62 99 TYR A CA 1
ATOM 692 C C . TYR A 1 99 ? -17.228 2.493 20.613 1.00 94.62 99 TYR A C 1
ATOM 694 O O . TYR A 1 99 ? -16.185 2.427 21.254 1.00 94.62 99 TYR A O 1
ATOM 702 N N . ALA A 1 100 ? -17.854 1.400 20.179 1.00 93.25 100 ALA A N 1
ATOM 703 C CA . ALA A 1 100 ? -17.351 0.041 20.325 1.00 93.25 100 ALA A CA 1
ATOM 704 C C . ALA A 1 100 ? -17.055 -0.587 18.960 1.00 93.25 100 ALA A C 1
ATOM 706 O O . ALA A 1 100 ? -17.771 -0.373 17.973 1.00 93.25 100 ALA A O 1
ATOM 707 N N . ARG A 1 101 ? -16.001 -1.408 18.934 1.00 94.31 101 ARG A N 1
ATOM 708 C CA . ARG A 1 101 ? -15.588 -2.183 17.765 1.00 94.31 101 ARG A CA 1
ATOM 709 C C . ARG A 1 101 ? -16.575 -3.324 17.513 1.00 94.31 101 ARG A C 1
ATOM 711 O O . ARG A 1 101 ? -16.909 -4.094 18.407 1.00 94.31 101 ARG A O 1
ATOM 718 N N . THR A 1 102 ? -17.017 -3.459 16.270 1.00 91.75 102 THR A N 1
ATOM 719 C CA . THR A 1 102 ? -17.835 -4.586 15.798 1.00 91.75 102 THR A CA 1
ATOM 720 C C . THR A 1 102 ? -16.959 -5.750 15.325 1.00 91.75 102 THR A C 1
ATOM 722 O O . THR A 1 102 ? -15.782 -5.563 15.025 1.00 91.75 102 THR A O 1
ATOM 725 N N . ALA A 1 103 ? -17.537 -6.944 15.145 1.00 89.44 103 ALA A N 1
ATOM 726 C CA . ALA A 1 103 ? -16.821 -8.100 14.583 1.00 89.44 103 ALA A CA 1
ATOM 727 C C . ALA A 1 103 ? -16.241 -7.848 13.174 1.00 89.44 103 ALA A C 1
ATOM 729 O O . ALA A 1 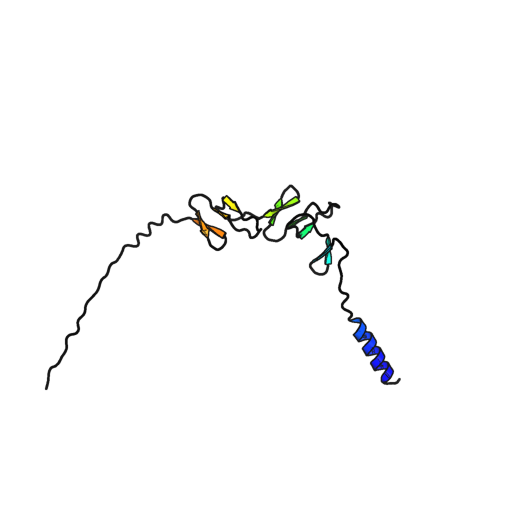103 ? -15.258 -8.469 12.788 1.00 89.44 103 ALA A O 1
ATOM 730 N N . LYS A 1 104 ? -16.818 -6.902 12.418 1.00 88.25 104 LYS A N 1
ATOM 731 C CA . LYS A 1 104 ? -16.317 -6.473 11.101 1.00 88.25 104 LYS A CA 1
ATOM 732 C C . LYS A 1 104 ? -15.214 -5.408 11.184 1.00 88.25 104 LYS A C 1
ATOM 734 O O . LYS A 1 104 ? -14.815 -4.870 10.163 1.00 88.25 104 LYS A O 1
ATOM 739 N N . GLY A 1 105 ? -14.763 -5.046 12.386 1.00 89.50 105 GLY A N 1
ATOM 740 C CA . GLY A 1 105 ? -13.755 -4.008 12.590 1.00 89.50 105 GLY A CA 1
ATOM 741 C C . GLY A 1 105 ? -14.266 -2.575 12.425 1.00 89.50 105 GLY A C 1
ATOM 742 O O . GLY A 1 105 ? -13.455 -1.665 12.411 1.00 89.50 105 GLY A O 1
ATOM 743 N N . LEU A 1 106 ? -15.577 -2.340 12.323 1.00 91.94 106 LEU A N 1
ATOM 744 C CA . LEU A 1 106 ? -16.158 -0.989 12.271 1.00 91.94 106 LEU A CA 1
ATOM 745 C C . LEU A 1 106 ? -16.451 -0.451 13.674 1.00 91.94 106 LEU A C 1
ATOM 747 O O . LEU A 1 106 ? -16.757 -1.247 14.565 1.00 91.94 106 LEU A O 1
ATOM 751 N N . CYS A 1 107 ? -16.467 0.871 13.840 1.00 94.06 107 CYS A N 1
ATOM 752 C CA . CYS A 1 107 ? -16.855 1.532 15.085 1.00 94.06 107 CYS A CA 1
ATOM 753 C C . CYS A 1 107 ? -18.333 1.924 15.071 1.00 94.06 107 CYS A C 1
ATOM 755 O O . CYS A 1 107 ? -18.808 2.603 14.161 1.00 94.06 107 CYS A O 1
ATOM 757 N N . LYS A 1 108 ? -19.079 1.490 16.089 1.00 94.62 108 LYS A N 1
ATOM 758 C CA . LYS A 1 108 ? -20.483 1.865 16.289 1.00 94.62 108 LYS A CA 1
ATOM 759 C C . LYS A 1 108 ? -20.658 2.502 17.650 1.00 94.62 108 LYS A C 1
ATOM 761 O O . LYS A 1 108 ? -20.07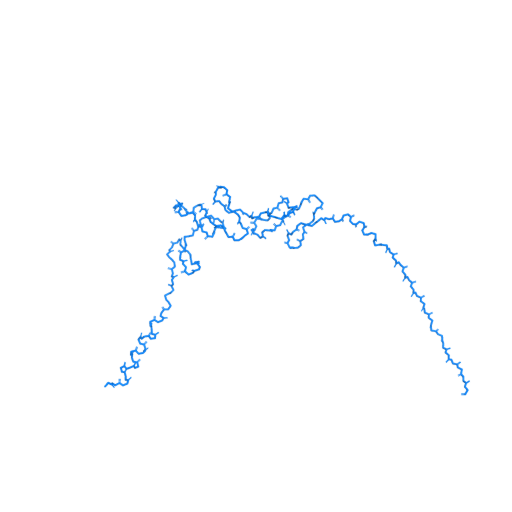1 2.035 18.619 1.00 94.62 108 LYS A O 1
ATOM 766 N N . ARG A 1 109 ? -21.479 3.549 17.718 1.00 93.75 109 ARG A N 1
ATOM 767 C CA . ARG A 1 109 ? -21.736 4.260 18.969 1.00 93.75 109 ARG A CA 1
ATOM 768 C C . ARG A 1 109 ? -22.263 3.268 20.002 1.00 93.75 109 ARG A C 1
ATOM 770 O O . ARG A 1 109 ? -23.243 2.571 19.732 1.00 93.75 109 ARG A O 1
ATOM 777 N N . THR A 1 110 ? -21.618 3.191 21.158 1.00 84.19 110 THR A N 1
ATOM 778 C CA . THR A 1 110 ? -22.178 2.480 22.304 1.00 84.19 110 THR A CA 1
ATOM 779 C C . THR A 1 110 ? -23.407 3.260 22.716 1.00 84.19 110 THR A C 1
ATOM 781 O O . THR A 1 110 ? -23.311 4.407 23.150 1.00 84.19 110 THR A O 1
ATOM 784 N N . GLY A 1 111 ? -24.586 2.696 22.481 1.00 75.06 111 GLY A N 1
ATOM 785 C CA . GLY A 1 111 ? -25.796 3.318 22.970 1.00 75.06 111 GLY A CA 1
ATOM 786 C C . GLY A 1 111 ? -25.730 3.353 24.490 1.00 75.06 111 GLY A C 1
ATOM 787 O O . GLY A 1 111 ? -25.817 2.304 25.117 1.00 75.06 111 GLY A O 1
ATOM 788 N N . ASN A 1 112 ? -25.758 4.546 25.083 1.00 61.62 112 ASN A N 1
ATOM 789 C CA . ASN A 1 112 ? -26.452 4.747 26.358 1.00 61.62 112 ASN A CA 1
ATOM 790 C C . ASN A 1 112 ? -27.965 4.679 26.109 1.00 61.62 112 ASN A C 1
ATOM 792 O O . ASN A 1 112 ? -28.740 5.492 26.607 1.00 61.62 112 ASN A O 1
ATOM 796 N N . SER A 1 113 ? -28.393 3.720 25.287 1.00 53.12 113 SER A N 1
ATOM 797 C CA . SER A 1 113 ? -29.772 3.317 25.218 1.00 53.12 113 SER A CA 1
ATOM 798 C C . SER A 1 113 ? -30.026 2.664 26.565 1.00 53.12 113 SER A C 1
ATOM 800 O O . SER A 1 113 ? -29.879 1.457 26.732 1.00 53.12 113 SER A O 1
ATOM 802 N N . ALA A 1 114 ? -30.458 3.482 27.521 1.00 50.47 114 ALA A N 1
ATOM 803 C CA . ALA A 1 114 ? -31.588 3.134 28.350 1.00 50.47 114 ALA A CA 1
ATOM 804 C C . ALA A 1 114 ? -32.741 2.750 27.404 1.00 50.47 114 ALA A C 1
ATOM 806 O O . ALA A 1 114 ? -33.726 3.462 27.245 1.00 50.47 114 ALA A O 1
ATOM 807 N N . SER A 1 115 ? -32.594 1.610 26.729 1.00 46.19 115 SER A N 1
ATOM 808 C CA . SER A 1 115 ? -33.705 0.749 26.426 1.00 46.19 115 SER A CA 1
ATOM 809 C C . SER A 1 115 ? -34.176 0.369 27.809 1.00 46.19 115 SER A C 1
ATOM 811 O O . SER A 1 115 ? -33.673 -0.569 28.425 1.00 46.19 115 SER A O 1
ATOM 813 N N . ILE A 1 116 ? -35.079 1.182 28.346 1.00 52.06 116 ILE A N 1
ATOM 814 C CA . ILE A 1 116 ? -36.010 0.719 29.346 1.00 52.06 116 ILE A CA 1
ATOM 815 C C . ILE A 1 116 ? -36.733 -0.413 28.614 1.00 52.06 116 ILE A C 1
ATOM 817 O O . ILE A 1 116 ? -37.729 -0.204 27.930 1.00 52.06 116 ILE A O 1
ATOM 821 N N . ALA A 1 117 ? -36.150 -1.611 28.663 1.00 49.59 117 ALA A N 1
ATOM 822 C CA . ALA A 1 117 ? -36.902 -2.834 28.601 1.00 49.59 117 ALA A CA 1
ATOM 823 C C . ALA A 1 117 ? -37.763 -2.743 29.852 1.00 49.59 117 ALA A C 1
ATOM 825 O O . ALA A 1 117 ? -37.346 -3.123 30.944 1.00 49.59 117 ALA A O 1
ATOM 826 N N . THR A 1 118 ? -38.909 -2.079 29.716 1.00 54.78 118 THR A N 1
ATOM 827 C CA . THR A 1 118 ? -39.967 -2.172 30.700 1.00 54.78 118 THR A CA 1
ATOM 828 C C . THR A 1 118 ? -40.182 -3.668 30.894 1.00 54.78 118 THR A C 1
ATOM 830 O O . THR A 1 118 ? -40.468 -4.372 29.920 1.00 54.78 118 THR A O 1
ATOM 833 N N . PRO A 1 119 ? -39.979 -4.202 32.107 1.00 53.69 119 PRO A N 1
ATOM 834 C CA . PRO A 1 119 ? -40.313 -5.581 32.368 1.00 53.69 119 PRO A CA 1
ATOM 835 C C . PRO A 1 119 ? -41.836 -5.630 32.374 1.00 53.69 119 PRO A C 1
ATOM 837 O O . PRO A 1 119 ? -42.468 -5.376 33.396 1.00 53.69 119 PRO A O 1
ATOM 840 N N . VAL A 1 120 ? -42.460 -5.913 31.231 1.00 51.09 120 VAL A N 1
ATOM 841 C CA . VAL A 1 120 ? -43.858 -6.339 31.250 1.00 51.09 120 VAL A CA 1
ATOM 842 C C . VAL A 1 120 ? -43.843 -7.798 31.680 1.00 51.09 120 VAL A C 1
ATOM 844 O O . VAL A 1 120 ? -43.867 -8.726 30.877 1.00 51.09 120 VAL A O 1
ATOM 847 N N . ALA A 1 121 ? -43.749 -7.983 32.994 1.00 58.59 121 ALA A N 1
ATOM 848 C CA . ALA A 1 121 ? -44.216 -9.185 33.645 1.00 58.59 121 ALA A CA 1
ATOM 849 C C . ALA A 1 121 ? -45.730 -9.266 33.406 1.00 58.59 121 ALA A C 1
ATOM 851 O O . ALA A 1 121 ? -46.513 -8.651 34.122 1.00 58.59 121 ALA A O 1
ATOM 852 N N . ILE A 1 122 ? -46.148 -10.016 32.391 1.00 58.75 122 ILE A N 1
ATOM 853 C CA . ILE A 1 122 ? -47.487 -10.602 32.370 1.00 58.75 122 ILE A CA 1
ATOM 854 C C . ILE A 1 122 ? -47.342 -12.091 32.647 1.00 58.75 122 ILE A C 1
ATOM 856 O O . ILE A 1 122 ? -47.292 -12.930 31.752 1.00 58.75 122 ILE A O 1
ATOM 860 N N . ALA A 1 123 ? -47.274 -12.411 33.939 1.00 54.34 123 ALA A N 1
ATOM 861 C CA . ALA A 1 123 ? -47.721 -13.701 34.425 1.00 54.34 123 ALA A CA 1
ATOM 862 C C . ALA A 1 123 ? -49.236 -13.769 34.180 1.00 54.34 123 ALA A C 1
ATOM 864 O O . ALA A 1 123 ? -50.023 -13.207 34.933 1.00 54.34 123 ALA A O 1
ATOM 865 N N . SER A 1 124 ? -49.652 -14.403 33.087 1.00 58.28 124 SER A N 1
ATOM 866 C CA . SER A 1 124 ? -51.036 -14.845 32.912 1.00 58.28 124 SER A CA 1
ATOM 867 C C . SER A 1 124 ? -51.073 -16.356 33.047 1.00 58.28 124 SER A C 1
ATOM 869 O O . SER A 1 124 ? -51.140 -17.097 32.073 1.00 58.28 124 SER A O 1
ATOM 871 N N . THR A 1 125 ? -50.996 -16.820 34.291 1.00 61.31 125 THR A N 1
ATOM 872 C CA . THR A 1 125 ? -51.505 -18.138 34.657 1.00 61.31 125 THR A CA 1
ATOM 873 C C . THR A 1 125 ? -53.009 -18.012 34.849 1.00 61.31 125 THR A C 1
ATOM 875 O O . THR A 1 125 ? -53.461 -17.535 35.887 1.00 61.31 125 THR A O 1
ATOM 878 N N . VAL A 1 126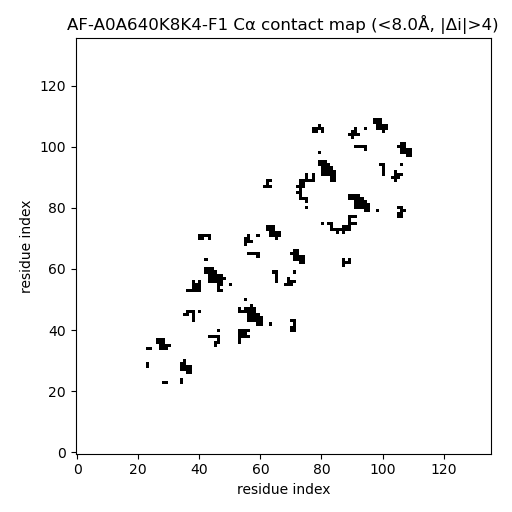 ? -53.790 -18.465 33.872 1.00 58.00 126 VAL A N 1
ATOM 879 C CA . VAL A 1 126 ? -55.163 -18.902 34.136 1.00 58.00 126 VAL A CA 1
ATOM 880 C C . VAL A 1 126 ? -55.255 -20.356 33.700 1.00 58.00 126 VAL A C 1
ATOM 882 O O . VAL A 1 126 ? -55.503 -20.671 32.540 1.00 58.00 126 VAL A O 1
ATOM 885 N N . LEU A 1 127 ? -54.997 -21.249 34.659 1.00 55.94 127 LEU A N 1
ATOM 886 C CA . LEU A 1 127 ? -55.520 -22.604 34.607 1.00 55.94 127 LEU A CA 1
ATOM 887 C C . LEU A 1 127 ? -57.033 -22.504 34.810 1.00 55.94 127 LEU A C 1
ATOM 889 O O . LEU A 1 127 ? -57.485 -22.107 35.880 1.00 55.94 127 LEU A O 1
ATOM 893 N N . ALA A 1 128 ? -57.805 -22.910 33.812 1.00 52.47 128 ALA A N 1
ATOM 894 C CA . ALA A 1 128 ? -59.199 -23.275 34.006 1.00 52.47 128 ALA A CA 1
ATOM 895 C C . ALA A 1 128 ? -59.452 -24.596 33.275 1.00 52.47 128 ALA A C 1
ATOM 897 O O . ALA A 1 128 ? -59.950 -24.632 32.155 1.00 52.47 128 ALA A O 1
ATOM 898 N N . ALA A 1 129 ? -59.058 -25.695 33.920 1.00 52.38 129 ALA A N 1
ATOM 899 C CA . ALA A 1 129 ? -59.661 -26.994 33.671 1.00 52.38 129 ALA A CA 1
ATOM 900 C C . ALA A 1 129 ? -60.859 -27.108 34.617 1.00 52.38 129 ALA A C 1
ATOM 902 O O . ALA A 1 129 ? -60.690 -27.063 35.835 1.00 52.38 129 ALA A O 1
ATOM 903 N N . SER A 1 130 ? -62.071 -27.229 34.086 1.00 63.66 130 SER A N 1
ATOM 904 C CA . SER A 1 130 ? -63.233 -27.694 34.847 1.00 63.66 130 SER A CA 1
ATOM 905 C C . SER A 1 130 ? -64.204 -28.377 33.893 1.00 63.66 130 SER A C 1
ATOM 907 O O . SER A 1 130 ? -64.567 -27.839 32.851 1.00 63.66 130 SER A O 1
ATOM 909 N N . LEU A 1 131 ? -64.521 -29.616 34.251 1.00 56.62 131 LEU A N 1
ATOM 910 C CA . LEU A 1 131 ? -65.212 -30.632 33.478 1.00 56.62 131 LEU A CA 1
ATOM 911 C C . LEU A 1 131 ? -66.703 -30.310 33.339 1.00 56.62 131 LEU A C 1
ATOM 913 O O . LEU A 1 131 ? -67.341 -29.952 34.325 1.00 56.62 131 LEU A O 1
ATOM 917 N N . ILE A 1 132 ? -67.282 -30.535 32.158 1.00 61.81 132 ILE A N 1
ATOM 918 C CA . ILE A 1 132 ? -68.736 -30.667 32.022 1.00 61.81 132 ILE A CA 1
ATOM 919 C C . ILE A 1 132 ? -69.039 -32.158 31.898 1.00 61.81 132 ILE A C 1
ATOM 921 O O . ILE A 1 132 ? -68.966 -32.740 30.820 1.00 61.81 132 ILE A O 1
ATOM 925 N N . ALA A 1 133 ? -69.346 -32.771 33.038 1.00 52.97 133 ALA A N 1
ATOM 926 C CA . ALA A 1 133 ? -70.137 -33.987 33.099 1.00 52.97 133 ALA A CA 1
ATOM 927 C C . ALA A 1 133 ? -71.567 -33.571 33.454 1.00 52.97 133 ALA A C 1
ATOM 929 O O . ALA A 1 133 ? -71.811 -33.141 34.577 1.00 52.97 133 ALA A O 1
ATOM 930 N N . VAL A 1 134 ? -72.503 -33.699 32.514 1.00 54.78 134 VAL A N 1
ATOM 931 C CA . VAL A 1 134 ? -73.931 -33.824 32.829 1.00 54.78 134 VAL A CA 1
ATOM 932 C C . VAL A 1 134 ? -74.516 -34.879 31.900 1.00 54.78 134 VAL A C 1
ATOM 934 O O . VAL A 1 134 ? -74.377 -34.804 30.682 1.00 54.78 134 VAL A O 1
ATOM 937 N N . ALA A 1 135 ? -75.110 -35.882 32.534 1.00 42.09 135 ALA A N 1
ATOM 938 C CA . ALA A 1 135 ? -75.841 -36.983 31.940 1.00 42.09 135 ALA A CA 1
ATOM 939 C C . ALA A 1 135 ? -77.223 -36.538 31.439 1.00 42.09 135 ALA A C 1
ATOM 941 O O . ALA A 1 135 ? -77.879 -35.724 32.090 1.00 42.09 135 ALA A O 1
ATOM 942 N N . ALA A 1 136 ? -77.667 -37.144 30.340 1.00 43.88 136 ALA A N 1
ATOM 943 C CA . ALA A 1 136 ? -79.062 -37.463 30.046 1.00 43.88 136 ALA A CA 1
ATOM 944 C C . ALA A 1 136 ? -79.087 -38.621 29.042 1.00 43.88 136 ALA A C 1
ATOM 946 O O . ALA A 1 136 ? -78.324 -38.538 28.052 1.00 43.88 136 ALA A O 1
#

Organism: Leishmania tarentolae (NCBI:txid5689)

Secondary structure (DSSP, 8-state):
--HHHHHHHHHHHHTT------PPPTTEEEETTEEEE--SSTTEEEE-TT-TTS-SEEEEPTTEEE-TTS-EEE----TTEEEE-TTSS--EEEEPTTEEE-TTS-EEE---------------------------

pLDDT: mean 78.04, std 16.78, range [42.09, 96.06]